Protein AF-X1LSR4-F1 (afdb_monomer_lite)

Sequence (76 aa):
SLSINNILLLLYDSYPNPTQVNDLFTWIEHKNITDFKRKVLKILHNRRLIEYHEDRCVLLQPGIDYVKKNLSQYFG

Foldseek 3Di:
DVLQLQLLVVLLVVPPDKDFLVVSCVVVVPPDSVCCCVVHVVVCVVVVQWPDDDGIIHGDPVSVVCCVVPVVVVVD

Secondary structure (DSSP, 8-state):
-HHHHHHHHHHHHHTTSPEEHHHHHHHTT-S-HHHHIIIIIHHHHHTTSEEEETTEEEE-HHHHHHHHHH-GGG--

Structure (mmCIF, N/CA/C/O backbone):
data_AF-X1LSR4-F1
#
_entry.id   AF-X1LSR4-F1
#
loop_
_atom_site.group_PDB
_atom_site.id
_atom_site.type_symbol
_atom_site.label_atom_id
_atom_site.label_alt_id
_atom_site.label_comp_id
_atom_site.label_asym_id
_atom_site.label_entity_id
_atom_site.label_seq_id
_atom_site.pdbx_PDB_ins_code
_atom_site.Cartn_x
_atom_site.Cartn_y
_atom_site.Cartn_z
_atom_site.occupancy
_atom_site.B_iso_or_equiv
_atom_site.auth_seq_id
_atom_site.auth_comp_id
_atom_site.auth_asym_id
_atom_site.auth_atom_id
_atom_site.pdbx_PDB_model_num
ATOM 1 N N . SER A 1 1 ? -4.469 13.354 -1.563 1.00 50.09 1 SER A N 1
ATOM 2 C CA . SER A 1 1 ? -4.019 13.790 -0.224 1.00 50.09 1 SER A CA 1
ATOM 3 C C . SER A 1 1 ? -2.620 13.253 0.017 1.00 50.09 1 SER A C 1
ATOM 5 O O . SER A 1 1 ? -2.287 12.230 -0.574 1.00 50.09 1 SER A O 1
ATOM 7 N N . LEU A 1 2 ? -1.831 13.908 0.876 1.00 59.69 2 LEU A N 1
ATOM 8 C CA . LEU A 1 2 ? -0.477 13.488 1.280 1.00 59.69 2 LEU A CA 1
ATOM 9 C C . LEU A 1 2 ? -0.353 11.968 1.556 1.00 59.69 2 LEU A C 1
ATOM 11 O O . LEU A 1 2 ? 0.659 11.364 1.229 1.00 59.69 2 LEU A O 1
ATOM 15 N N . SER A 1 3 ? -1.416 11.331 2.066 1.00 77.88 3 SER A N 1
ATOM 16 C CA . SER A 1 3 ? -1.430 9.908 2.426 1.00 77.88 3 SER A CA 1
ATOM 17 C C . SER A 1 3 ? -1.179 8.922 1.277 1.00 77.88 3 SER A C 1
ATOM 19 O O . SER A 1 3 ? -0.575 7.889 1.518 1.00 77.88 3 SER A O 1
ATOM 21 N N . ILE A 1 4 ? -1.615 9.188 0.039 1.00 88.81 4 ILE A N 1
ATOM 22 C CA . ILE A 1 4 ? -1.466 8.209 -1.059 1.00 88.81 4 ILE A CA 1
ATOM 23 C C . ILE A 1 4 ? -0.021 8.154 -1.562 1.00 88.81 4 ILE A C 1
ATOM 25 O O . ILE A 1 4 ? 0.537 7.069 -1.713 1.00 88.81 4 ILE A O 1
ATOM 29 N N . ASN A 1 5 ? 0.582 9.320 -1.810 1.00 92.94 5 ASN A N 1
ATOM 30 C CA . ASN A 1 5 ? 1.951 9.394 -2.319 1.00 92.94 5 ASN A CA 1
ATOM 31 C C . ASN A 1 5 ? 2.942 8.846 -1.286 1.00 92.94 5 ASN A C 1
ATOM 33 O O . ASN A 1 5 ? 3.825 8.084 -1.660 1.00 92.94 5 ASN A O 1
ATOM 37 N N . ASN A 1 6 ? 2.737 9.141 0.003 1.00 92.94 6 ASN A N 1
ATOM 38 C CA . ASN A 1 6 ? 3.576 8.608 1.078 1.00 92.94 6 ASN A CA 1
ATOM 39 C C . ASN A 1 6 ? 3.559 7.072 1.110 1.00 92.94 6 ASN A C 1
ATOM 41 O O . ASN A 1 6 ? 4.611 6.458 1.229 1.00 92.94 6 ASN A O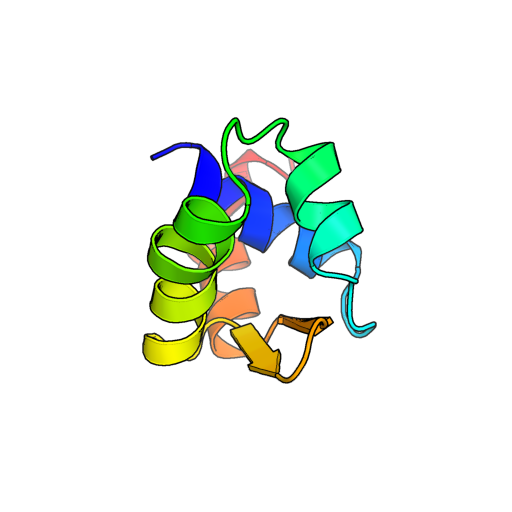 1
ATOM 45 N N . ILE A 1 7 ? 2.394 6.440 0.930 1.00 95.62 7 ILE A N 1
ATOM 46 C CA . ILE A 1 7 ? 2.306 4.972 0.872 1.00 95.62 7 ILE A CA 1
ATOM 47 C C . ILE A 1 7 ? 3.068 4.405 -0.322 1.00 95.62 7 ILE A C 1
ATOM 49 O O . ILE A 1 7 ? 3.780 3.417 -0.173 1.00 95.62 7 ILE A O 1
ATOM 53 N N . LEU A 1 8 ? 2.947 5.023 -1.497 1.00 96.62 8 LEU A N 1
ATOM 54 C CA . LEU A 1 8 ? 3.677 4.566 -2.678 1.00 96.62 8 LEU A CA 1
ATOM 55 C C . LEU A 1 8 ? 5.194 4.724 -2.512 1.00 96.62 8 LEU A C 1
ATOM 57 O O . LEU A 1 8 ? 5.923 3.843 -2.952 1.00 96.62 8 LEU A O 1
ATOM 61 N N . LEU A 1 9 ? 5.662 5.789 -1.853 1.00 95.62 9 LEU A N 1
ATOM 62 C CA . LEU A 1 9 ? 7.083 5.985 -1.540 1.00 95.62 9 LEU A CA 1
ATOM 63 C C . LEU A 1 9 ? 7.603 4.935 -0.549 1.00 95.62 9 LEU A C 1
ATOM 65 O O . LEU A 1 9 ? 8.624 4.313 -0.815 1.00 95.62 9 LEU A O 1
ATOM 69 N N . LEU A 1 10 ? 6.878 4.682 0.544 1.00 95.62 10 LEU A N 1
ATOM 70 C CA . LEU A 1 10 ? 7.256 3.672 1.545 1.00 95.62 10 LEU A CA 1
ATOM 71 C C . LEU A 1 10 ? 7.317 2.263 0.939 1.00 95.62 10 LEU A C 1
ATOM 73 O O . LEU A 1 10 ? 8.240 1.495 1.198 1.00 95.62 10 LEU A O 1
ATOM 77 N N . LEU A 1 11 ? 6.346 1.931 0.087 1.00 96.81 11 LEU A N 1
ATOM 78 C CA . LEU A 1 11 ? 6.325 0.658 -0.629 1.00 96.81 11 LEU A CA 1
ATOM 79 C C . LEU A 1 11 ? 7.407 0.565 -1.709 1.00 96.81 11 LEU A C 1
ATOM 81 O O . LEU A 1 11 ? 7.871 -0.533 -1.996 1.00 96.81 11 LEU A O 1
ATOM 85 N N . TYR A 1 12 ? 7.802 1.687 -2.313 1.00 96.50 12 TYR A N 1
ATOM 86 C CA . TYR A 1 12 ? 8.901 1.736 -3.276 1.00 96.50 12 TYR A CA 1
ATOM 87 C C . TYR A 1 12 ? 10.249 1.478 -2.600 1.00 96.50 12 TYR A C 1
ATOM 89 O O . TYR A 1 12 ? 11.040 0.704 -3.125 1.00 96.50 12 TYR A O 1
ATOM 97 N N . ASP A 1 13 ? 10.473 2.064 -1.422 1.00 94.81 13 ASP A N 1
ATOM 98 C CA . ASP A 1 13 ? 11.662 1.818 -0.596 1.00 94.81 13 ASP A CA 1
ATOM 99 C C . ASP A 1 13 ? 11.751 0.353 -0.131 1.00 94.81 13 ASP A C 1
ATOM 101 O O . ASP A 1 13 ? 12.813 -0.261 -0.140 1.00 94.81 13 ASP A O 1
ATOM 105 N N . SER A 1 14 ? 10.599 -0.249 0.181 1.00 94.31 14 SER A N 1
ATOM 106 C CA . SER A 1 14 ? 10.509 -1.648 0.621 1.00 94.31 14 SER A CA 1
ATOM 107 C C . SER A 1 14 ? 10.575 -2.669 -0.527 1.00 94.31 14 SER A C 1
ATOM 109 O O . SER A 1 14 ? 10.727 -3.867 -0.274 1.00 94.31 14 SER A O 1
ATOM 111 N N . TYR A 1 15 ? 10.414 -2.241 -1.784 1.00 94.44 15 TYR A N 1
ATOM 112 C CA . TYR A 1 15 ? 10.260 -3.133 -2.938 1.00 94.44 15 TYR A CA 1
ATOM 113 C C . TYR A 1 15 ? 11.519 -3.997 -3.169 1.00 94.44 15 TYR A C 1
ATOM 115 O O . TYR A 1 15 ? 12.633 -3.479 -3.103 1.00 94.44 15 TYR A O 1
ATOM 123 N N . PRO A 1 16 ? 11.388 -5.302 -3.497 1.00 95.19 16 PRO A N 1
ATOM 124 C CA . PRO A 1 16 ? 10.162 -6.046 -3.821 1.00 95.19 16 PRO A CA 1
ATOM 125 C C . PRO A 1 16 ? 9.446 -6.678 -2.622 1.00 95.19 16 PRO A C 1
ATOM 127 O O . PRO A 1 16 ? 8.526 -7.475 -2.808 1.00 95.19 16 PRO A O 1
ATOM 130 N N . ASN A 1 17 ? 9.855 -6.360 -1.396 1.00 96.50 17 ASN A N 1
ATOM 131 C CA . ASN A 1 17 ? 9.315 -7.014 -0.214 1.00 96.50 17 ASN A CA 1
ATOM 132 C C . ASN A 1 17 ? 7.901 -6.499 0.106 1.00 96.50 17 ASN A C 1
ATOM 134 O O . ASN A 1 17 ? 7.665 -5.289 0.095 1.00 96.50 17 ASN A O 1
ATOM 138 N N . PRO A 1 18 ? 6.951 -7.392 0.433 1.00 96.00 18 PRO A N 1
ATOM 139 C CA . PRO A 1 18 ? 5.658 -6.980 0.959 1.00 96.00 18 PRO A CA 1
ATOM 140 C C . PRO A 1 18 ? 5.793 -6.317 2.336 1.00 96.00 18 PRO A C 1
ATOM 142 O O . PRO A 1 18 ? 6.458 -6.852 3.224 1.00 96.00 18 PRO A O 1
ATOM 145 N N . THR A 1 19 ? 5.082 -5.214 2.547 1.00 97.94 19 THR A N 1
ATOM 146 C CA . THR A 1 19 ? 5.023 -4.483 3.822 1.00 97.94 19 THR A CA 1
ATOM 147 C C . THR A 1 19 ? 3.703 -4.765 4.537 1.00 97.94 19 THR A C 1
ATOM 149 O O . THR A 1 19 ? 2.653 -4.879 3.895 1.00 97.94 19 THR A O 1
ATOM 152 N N . GLN A 1 20 ? 3.724 -4.865 5.868 1.00 98.06 20 GLN A N 1
ATOM 153 C CA . GLN A 1 20 ? 2.501 -5.034 6.654 1.00 98.06 20 GLN A CA 1
ATOM 154 C C . GLN A 1 20 ? 1.661 -3.755 6.636 1.00 98.06 20 GLN A C 1
ATOM 156 O O . GLN A 1 20 ? 2.168 -2.638 6.746 1.00 98.06 20 GLN A O 1
ATOM 161 N N . VAL A 1 21 ? 0.343 -3.917 6.562 1.00 97.12 21 VAL A N 1
ATOM 162 C CA . VAL A 1 21 ? -0.603 -2.795 6.577 1.00 97.12 21 VAL A CA 1
ATOM 163 C C . VAL A 1 21 ? -0.518 -1.998 7.879 1.00 97.12 21 VAL A C 1
ATOM 165 O O . VAL A 1 21 ? -0.653 -0.777 7.844 1.00 97.12 21 VAL A O 1
ATOM 168 N N . ASN A 1 22 ? -0.271 -2.660 9.012 1.00 95.88 22 ASN A N 1
ATOM 169 C CA . ASN A 1 22 ? -0.128 -1.990 10.308 1.00 95.88 22 ASN A CA 1
ATOM 170 C C . ASN A 1 22 ? 1.135 -1.124 10.385 1.00 95.88 22 ASN A C 1
ATOM 172 O O . ASN A 1 22 ? 1.081 -0.041 10.970 1.00 95.88 22 ASN A O 1
ATOM 176 N N . ASP A 1 23 ? 2.232 -1.555 9.759 1.00 96.88 23 ASP A N 1
ATOM 177 C CA . ASP A 1 23 ? 3.468 -0.771 9.698 1.00 96.88 23 ASP A CA 1
ATOM 178 C C . ASP A 1 23 ? 3.232 0.486 8.865 1.00 96.88 23 ASP A C 1
ATOM 180 O O . ASP A 1 23 ? 3.416 1.598 9.351 1.00 96.88 23 ASP A O 1
ATOM 184 N N . LEU A 1 24 ? 2.679 0.319 7.657 1.00 95.62 24 LEU A N 1
ATOM 185 C CA . LEU A 1 24 ? 2.308 1.438 6.790 1.00 95.62 24 LEU A CA 1
ATOM 186 C C . LEU A 1 24 ? 1.362 2.420 7.487 1.00 95.62 24 LEU A C 1
ATOM 188 O O . LEU A 1 24 ? 1.573 3.626 7.409 1.00 95.62 24 LEU A O 1
ATOM 192 N N . PHE A 1 25 ? 0.333 1.911 8.170 1.00 95.31 25 PHE A N 1
ATOM 193 C CA . PHE A 1 25 ? -0.632 2.708 8.931 1.00 95.31 25 PHE A CA 1
ATOM 194 C C . PHE A 1 25 ? 0.047 3.552 10.016 1.00 95.31 25 PHE A C 1
ATOM 196 O O . PHE A 1 25 ? -0.272 4.735 10.157 1.00 95.31 25 PHE A O 1
ATOM 203 N N . THR A 1 26 ? 0.985 2.941 10.745 1.00 93.88 26 THR A N 1
ATOM 204 C CA . THR A 1 26 ? 1.745 3.580 11.822 1.00 93.88 26 THR A CA 1
ATOM 205 C C . THR A 1 26 ? 2.699 4.634 11.268 1.00 93.88 26 THR A C 1
ATOM 207 O O . THR A 1 26 ? 2.708 5.757 11.760 1.00 93.88 26 THR A O 1
ATOM 210 N N . TRP A 1 27 ? 3.444 4.321 10.203 1.00 94.19 27 TRP A N 1
ATOM 211 C CA . TRP A 1 27 ? 4.422 5.230 9.595 1.00 94.19 27 TRP A CA 1
ATOM 212 C C . TRP A 1 27 ? 3.801 6.503 9.019 1.00 94.19 27 TRP A C 1
ATOM 214 O O . TRP A 1 27 ? 4.446 7.546 9.016 1.00 94.19 27 TRP A O 1
ATOM 224 N N . ILE A 1 28 ? 2.556 6.439 8.535 1.00 91.69 28 ILE A N 1
ATOM 225 C CA . ILE A 1 28 ? 1.846 7.628 8.036 1.00 91.69 28 ILE A CA 1
ATOM 226 C C . ILE A 1 28 ? 0.973 8.315 9.094 1.00 91.69 28 ILE A C 1
ATOM 228 O O . ILE A 1 28 ? 0.219 9.226 8.743 1.00 91.69 28 ILE A O 1
ATOM 232 N N . GLU A 1 29 ? 1.014 7.844 10.345 1.00 91.06 29 GLU A N 1
ATOM 233 C CA . GLU A 1 29 ? 0.261 8.379 11.486 1.00 91.06 29 GLU A CA 1
ATOM 234 C C . GLU A 1 29 ? -1.240 8.581 11.190 1.00 91.06 29 GLU A C 1
ATOM 236 O O . GLU A 1 29 ? -1.871 9.569 11.586 1.00 91.06 29 GLU A O 1
ATOM 241 N N . HIS A 1 30 ? -1.852 7.654 10.441 1.00 90.06 30 HIS A N 1
ATOM 242 C CA . HIS A 1 30 ? -3.256 7.804 10.072 1.00 90.06 30 HIS A CA 1
ATOM 243 C C . HIS A 1 30 ? -4.158 7.607 11.298 1.00 90.06 30 HIS A C 1
ATOM 245 O O . HIS A 1 30 ? -3.968 6.711 12.109 1.00 90.06 30 HIS A O 1
ATOM 251 N N . LYS A 1 31 ? -5.215 8.412 11.421 1.00 90.69 31 LYS A N 1
ATOM 252 C CA . LYS A 1 31 ? -6.058 8.420 12.634 1.00 90.69 31 LYS A CA 1
ATOM 253 C C . LYS A 1 31 ? -7.004 7.224 12.760 1.00 90.69 31 LYS A C 1
ATOM 255 O O . LYS A 1 31 ? -7.566 6.983 13.822 1.00 90.69 31 LYS A O 1
ATOM 260 N N . ASN A 1 32 ? -7.262 6.523 11.659 1.00 93.56 32 ASN A N 1
ATOM 261 C CA . ASN A 1 32 ? -8.249 5.446 11.608 1.00 93.56 32 ASN A CA 1
ATOM 262 C C . ASN A 1 32 ? -7.837 4.361 10.607 1.00 93.56 32 ASN A C 1
ATOM 264 O O . ASN A 1 32 ? -7.696 4.642 9.413 1.00 93.56 32 ASN A O 1
ATOM 268 N N . ILE A 1 33 ? -7.654 3.131 11.085 1.00 94.06 33 ILE A N 1
ATOM 269 C CA . ILE A 1 33 ? -7.163 2.019 10.262 1.00 94.06 33 ILE A CA 1
ATOM 270 C C . ILE A 1 33 ? -8.196 1.533 9.237 1.00 94.06 33 ILE A C 1
ATOM 272 O O . ILE A 1 33 ? -7.842 1.186 8.110 1.00 94.06 33 ILE A O 1
ATOM 276 N N . THR A 1 34 ? -9.484 1.567 9.581 1.00 94.75 34 THR A N 1
ATOM 277 C CA . THR A 1 34 ? -10.576 1.178 8.678 1.00 94.75 34 THR A CA 1
ATOM 278 C C . THR A 1 34 ? -10.648 2.117 7.478 1.00 94.75 34 THR A C 1
ATOM 280 O O . THR A 1 34 ? -10.723 1.675 6.330 1.00 94.75 34 THR A O 1
ATOM 283 N N . ASP A 1 35 ? -10.571 3.423 7.727 1.00 93.12 35 ASP A N 1
ATOM 284 C CA . ASP A 1 35 ? -10.542 4.425 6.670 1.00 93.12 35 ASP A CA 1
ATOM 285 C C . ASP A 1 35 ? -9.239 4.374 5.871 1.00 93.12 35 ASP A C 1
ATOM 287 O O . ASP A 1 35 ? -9.290 4.522 4.652 1.00 93.12 35 ASP A O 1
ATOM 291 N N . PHE A 1 36 ? -8.101 4.084 6.503 1.00 94.31 36 PHE A N 1
ATOM 292 C CA . PHE A 1 36 ? -6.843 3.853 5.794 1.00 94.31 36 PHE A CA 1
ATOM 293 C C . PHE A 1 36 ? -6.960 2.691 4.792 1.00 94.31 36 PHE A C 1
ATOM 295 O O . PHE A 1 36 ? -6.737 2.875 3.591 1.00 94.31 36 PHE A O 1
ATOM 302 N N . LYS A 1 37 ? -7.418 1.517 5.246 1.00 95.31 37 LYS A N 1
ATOM 303 C CA . LYS A 1 37 ? -7.633 0.341 4.387 1.00 95.31 37 LYS A CA 1
ATOM 304 C C . LYS A 1 37 ? -8.604 0.648 3.238 1.00 95.31 37 LYS A C 1
ATOM 306 O O . LYS A 1 37 ? -8.310 0.356 2.077 1.00 95.31 37 LYS A O 1
ATOM 311 N N . ARG A 1 38 ? -9.747 1.278 3.531 1.00 94.56 38 ARG A N 1
ATOM 312 C CA . ARG A 1 38 ? -10.820 1.522 2.549 1.00 94.56 38 ARG A CA 1
ATOM 313 C C . ARG A 1 38 ? -10.529 2.668 1.577 1.00 94.56 38 ARG A C 1
ATOM 315 O O . ARG A 1 38 ? -10.825 2.545 0.392 1.00 94.56 38 ARG A O 1
ATOM 322 N N . LYS A 1 39 ? -10.004 3.794 2.061 1.00 92.25 39 LYS A N 1
ATOM 323 C CA . LYS A 1 39 ? -9.848 5.031 1.275 1.00 92.25 39 LYS A CA 1
ATOM 324 C C . LYS A 1 39 ? -8.447 5.205 0.696 1.00 92.25 39 LYS A C 1
ATOM 326 O O . LYS A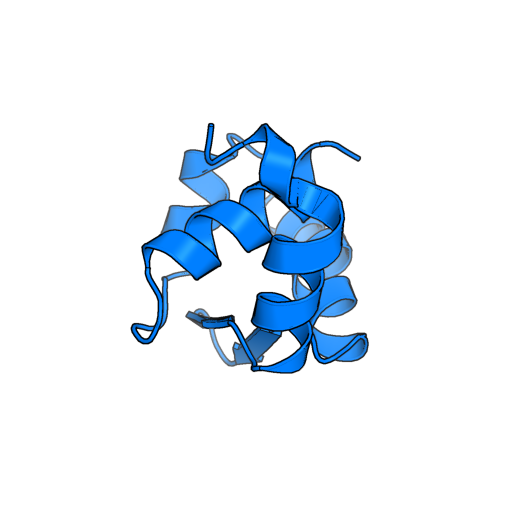 1 39 ? -8.276 6.035 -0.187 1.00 92.25 39 LYS A O 1
ATOM 331 N N . VAL A 1 40 ? -7.453 4.449 1.165 1.00 94.62 40 VAL A N 1
ATOM 332 C CA . VAL A 1 40 ? -6.079 4.522 0.646 1.00 94.62 40 VAL A CA 1
ATOM 333 C C . VAL A 1 40 ? -5.715 3.216 -0.046 1.00 94.62 40 VAL A C 1
ATOM 335 O O . VAL A 1 40 ? -5.599 3.192 -1.272 1.00 94.62 40 VAL A O 1
ATOM 338 N N . LEU A 1 41 ? -5.617 2.113 0.702 1.00 96.19 41 LEU A N 1
ATOM 339 C CA . LEU A 1 41 ? -5.101 0.850 0.159 1.00 96.19 41 LEU A CA 1
ATOM 340 C C . LEU A 1 41 ? -6.011 0.253 -0.915 1.00 96.19 41 LEU A C 1
ATOM 342 O O . LEU A 1 41 ? -5.538 -0.103 -1.991 1.00 96.19 41 LEU A O 1
ATOM 346 N N . LYS A 1 42 ? -7.329 0.205 -0.682 1.00 95.88 42 LYS A N 1
ATOM 347 C CA . LYS A 1 42 ? -8.277 -0.282 -1.698 1.00 95.88 42 LYS A CA 1
ATOM 348 C C . LYS A 1 42 ? -8.296 0.587 -2.955 1.00 95.88 42 LYS A C 1
ATOM 350 O O . LYS A 1 42 ? -8.407 0.040 -4.046 1.00 95.88 42 LYS A O 1
ATOM 355 N N . ILE A 1 43 ? -8.130 1.908 -2.843 1.00 95.81 43 ILE A N 1
ATOM 356 C CA . ILE A 1 43 ? -8.045 2.782 -4.025 1.00 95.81 43 ILE A CA 1
ATOM 357 C C . ILE A 1 43 ? -6.781 2.471 -4.832 1.00 95.81 43 ILE A C 1
ATOM 359 O O . ILE A 1 43 ? -6.863 2.294 -6.047 1.00 95.81 43 ILE A O 1
ATOM 363 N N . LEU A 1 44 ? -5.627 2.375 -4.169 1.00 97.12 44 LEU A N 1
ATOM 364 C CA . LEU A 1 44 ? -4.355 2.039 -4.812 1.00 97.12 44 LEU A CA 1
ATOM 365 C C . LEU A 1 44 ? -4.387 0.656 -5.474 1.00 97.12 44 LEU A C 1
ATOM 367 O O . LEU A 1 44 ? -3.918 0.499 -6.602 1.00 97.12 44 LEU A O 1
ATOM 371 N N . HIS A 1 45 ? -4.998 -0.318 -4.801 1.00 97.94 45 HIS A N 1
ATOM 372 C CA . HIS A 1 45 ? -5.177 -1.671 -5.312 1.00 97.94 45 HIS A CA 1
ATOM 373 C C . HIS A 1 45 ? -6.080 -1.717 -6.544 1.00 97.94 45 HIS A C 1
ATOM 375 O O . HIS A 1 45 ? -5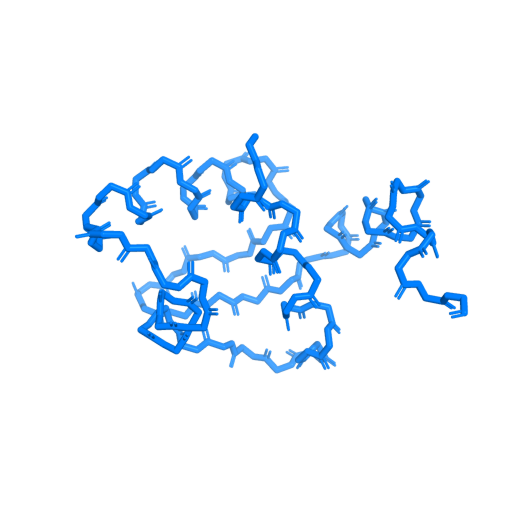.712 -2.287 -7.568 1.00 97.94 45 HIS A O 1
ATOM 381 N N . ASN A 1 46 ? -7.236 -1.051 -6.484 1.00 97.62 46 ASN A N 1
ATOM 382 C CA . ASN A 1 46 ? -8.171 -0.988 -7.607 1.00 97.62 46 ASN A CA 1
ATOM 383 C C . ASN A 1 46 ? -7.550 -0.286 -8.825 1.00 97.62 46 ASN A C 1
ATOM 385 O O . ASN A 1 46 ? -7.868 -0.623 -9.961 1.00 97.62 46 ASN A O 1
ATOM 389 N N . ARG A 1 47 ? -6.628 0.657 -8.595 1.00 97.38 47 ARG A N 1
ATOM 390 C 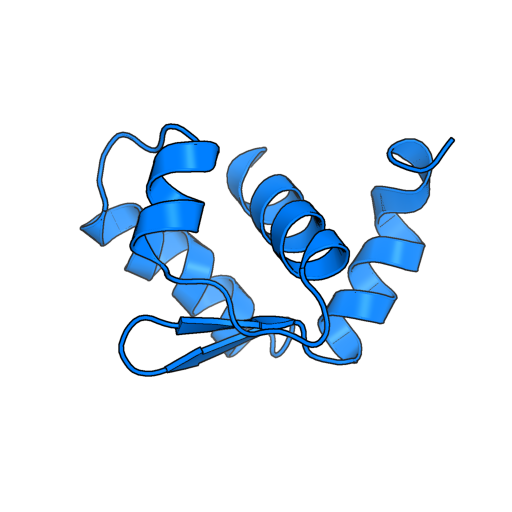CA . ARG A 1 47 ? -5.827 1.314 -9.640 1.00 97.38 47 ARG A CA 1
ATOM 391 C C . ARG A 1 47 ? -4.632 0.486 -10.124 1.00 97.38 47 ARG A C 1
ATOM 393 O O . ARG A 1 47 ? -3.892 0.966 -10.974 1.00 97.38 47 ARG A O 1
ATOM 400 N N . ARG A 1 48 ? -4.430 -0.725 -9.593 1.00 97.94 48 ARG A N 1
ATOM 401 C CA . ARG A 1 48 ? -3.311 -1.629 -9.916 1.00 97.94 48 ARG A CA 1
ATOM 402 C C . ARG A 1 48 ? -1.922 -1.034 -9.655 1.00 97.94 48 ARG A C 1
ATOM 404 O O . ARG A 1 48 ? -0.947 -1.459 -10.264 1.00 97.94 48 ARG A O 1
ATOM 411 N N . LEU A 1 49 ? -1.819 -0.077 -8.730 1.00 98.31 49 LEU A N 1
ATOM 412 C CA . LEU A 1 49 ? -0.527 0.476 -8.307 1.00 98.31 49 LEU A CA 1
ATOM 413 C C . LEU A 1 49 ? 0.136 -0.399 -7.236 1.00 98.31 49 LEU A C 1
ATOM 415 O O . LEU A 1 49 ? 1.358 -0.486 -7.177 1.00 98.31 49 LEU A O 1
ATOM 419 N N . ILE A 1 50 ? -0.674 -1.066 -6.414 1.00 98.38 50 ILE A N 1
ATOM 420 C CA . ILE A 1 50 ? -0.231 -2.022 -5.396 1.00 98.38 50 ILE A CA 1
ATOM 421 C C . ILE A 1 50 ? -1.080 -3.290 -5.476 1.00 98.38 50 ILE A C 1
ATOM 423 O O . ILE A 1 50 ? -2.232 -3.259 -5.918 1.00 98.38 50 ILE A O 1
ATOM 427 N N . GLU A 1 51 ? -0.563 -4.388 -4.955 1.00 98.12 51 GLU A N 1
ATOM 428 C CA . GLU A 1 51 ? -1.377 -5.517 -4.530 1.00 98.12 51 GLU A CA 1
ATOM 429 C C . GLU A 1 51 ? -1.630 -5.398 -3.026 1.00 98.12 51 GLU A C 1
ATOM 431 O O . GLU A 1 51 ? -0.694 -5.219 -2.253 1.00 98.12 51 GLU A O 1
ATOM 436 N N . TYR A 1 52 ? -2.904 -5.434 -2.622 1.00 97.56 52 TYR A N 1
ATOM 437 C CA . TYR A 1 52 ? -3.332 -5.419 -1.225 1.00 97.56 52 TYR A CA 1
ATOM 438 C C . TYR A 1 52 ? -4.173 -6.669 -0.970 1.00 97.56 52 TYR A C 1
ATOM 440 O O . TYR A 1 52 ? -5.313 -6.757 -1.439 1.00 97.56 52 TYR A O 1
ATOM 448 N N . HIS A 1 53 ? -3.605 -7.613 -0.222 1.00 93.81 53 HIS A N 1
ATOM 449 C CA . HIS A 1 53 ? -4.228 -8.889 0.111 1.00 93.81 53 HIS A CA 1
ATOM 450 C C . HIS A 1 53 ? -3.962 -9.248 1.577 1.00 93.81 53 HIS A C 1
ATOM 452 O O . HIS A 1 53 ? -2.864 -9.007 2.080 1.00 93.81 53 HIS A O 1
ATOM 458 N N . GLU A 1 54 ? -4.980 -9.796 2.250 1.00 90.19 54 GLU A N 1
ATOM 459 C CA . GLU A 1 54 ? -4.998 -10.052 3.699 1.00 90.19 54 GLU A CA 1
ATOM 460 C C . GLU A 1 54 ? -4.619 -8.788 4.492 1.00 90.19 54 GLU A C 1
ATOM 462 O O . GLU A 1 54 ? -5.438 -7.874 4.622 1.00 90.19 54 GLU A O 1
ATOM 467 N N . ASP A 1 55 ? -3.368 -8.682 4.936 1.00 95.38 55 ASP A N 1
ATOM 468 C CA . ASP A 1 55 ? -2.822 -7.529 5.657 1.00 95.38 55 ASP A CA 1
ATOM 469 C C . ASP A 1 55 ? -1.438 -7.112 5.141 1.00 95.38 55 ASP A C 1
ATOM 471 O O . ASP A 1 55 ? -0.658 -6.482 5.855 1.00 95.38 55 ASP A O 1
ATOM 475 N N . ARG A 1 56 ? -1.132 -7.419 3.876 1.00 97.19 56 ARG A N 1
ATOM 476 C CA . ARG A 1 56 ? 0.122 -7.019 3.231 1.00 97.19 56 ARG A CA 1
ATOM 477 C C . ARG A 1 56 ? -0.109 -6.193 1.981 1.00 97.19 56 ARG A C 1
ATOM 479 O O . ARG A 1 56 ? -1.108 -6.349 1.275 1.00 97.19 56 ARG A O 1
ATOM 486 N N . CYS A 1 57 ? 0.848 -5.319 1.708 1.00 97.81 57 CYS A N 1
ATOM 487 C CA . CYS A 1 57 ? 0.902 -4.526 0.495 1.00 97.81 57 CYS A CA 1
ATOM 488 C C . CYS A 1 57 ? 2.245 -4.712 -0.200 1.00 97.81 57 CYS A C 1
ATOM 490 O O . CYS A 1 57 ? 3.287 -4.641 0.442 1.00 97.81 57 CYS A O 1
ATOM 492 N N . VAL A 1 58 ? 2.222 -4.905 -1.514 1.00 97.69 58 VAL A N 1
ATOM 493 C CA . VAL A 1 58 ? 3.425 -4.897 -2.352 1.00 97.69 58 VAL A CA 1
ATOM 494 C C . VAL A 1 58 ? 3.213 -3.950 -3.524 1.00 97.69 58 VAL A C 1
ATOM 496 O O . VAL A 1 58 ? 2.110 -3.856 -4.074 1.00 97.69 58 VAL A O 1
ATOM 499 N N . LEU A 1 59 ? 4.252 -3.196 -3.877 1.00 98.12 59 LEU A N 1
ATOM 500 C CA . LEU A 1 59 ? 4.210 -2.304 -5.028 1.00 98.12 59 LEU A CA 1
ATOM 501 C C . LEU A 1 59 ? 4.210 -3.130 -6.321 1.00 98.12 59 LEU A C 1
ATOM 503 O O . LEU A 1 59 ? 4.977 -4.079 -6.456 1.00 98.12 59 LEU A O 1
ATOM 507 N N . LEU A 1 60 ? 3.360 -2.759 -7.277 1.00 98.25 60 LEU A N 1
ATOM 508 C CA . LEU A 1 60 ? 3.340 -3.368 -8.607 1.00 98.25 60 LEU A CA 1
ATOM 509 C C . LEU A 1 60 ? 4.111 -2.499 -9.602 1.00 98.25 60 LEU A C 1
ATOM 511 O O . LEU A 1 60 ? 4.322 -1.310 -9.361 1.00 98.25 60 LEU A O 1
ATOM 515 N N . GLN A 1 61 ? 4.454 -3.059 -10.767 1.00 97.81 61 GLN A N 1
ATOM 516 C CA . GLN A 1 61 ? 5.147 -2.315 -11.825 1.00 97.81 61 GLN A CA 1
ATOM 517 C C . GLN A 1 61 ? 4.459 -0.980 -12.194 1.00 97.81 61 GLN A C 1
ATOM 519 O O . GLN A 1 61 ? 5.150 0.036 -12.225 1.00 97.81 61 GLN A O 1
ATOM 524 N N . PRO A 1 62 ? 3.119 -0.894 -12.353 1.00 98.19 62 PRO A N 1
ATOM 525 C CA . PRO A 1 62 ? 2.466 0.397 -12.594 1.00 98.19 62 PRO A CA 1
ATOM 526 C C . PRO A 1 62 ? 2.640 1.404 -11.443 1.00 98.19 62 PRO A C 1
ATOM 528 O O . PRO A 1 62 ? 2.676 2.612 -11.671 1.00 98.19 62 PRO A O 1
ATOM 531 N N . GLY A 1 63 ? 2.760 0.923 -10.201 1.00 97.56 63 GLY A N 1
ATOM 532 C CA . GLY A 1 63 ? 3.081 1.746 -9.034 1.00 97.56 63 GLY A CA 1
ATOM 533 C C . GLY A 1 63 ? 4.511 2.281 -9.073 1.00 97.56 63 GLY A C 1
ATOM 534 O O . GLY A 1 63 ? 4.718 3.467 -8.827 1.00 97.56 63 GLY A O 1
ATOM 535 N N . ILE A 1 64 ? 5.478 1.439 -9.451 1.00 97.38 64 ILE A N 1
ATOM 536 C CA . ILE A 1 64 ? 6.883 1.826 -9.667 1.00 97.38 64 ILE A CA 1
ATOM 537 C C . ILE A 1 64 ? 6.965 2.945 -10.710 1.00 97.38 64 ILE A C 1
ATOM 539 O O . ILE A 1 64 ? 7.581 3.983 -10.463 1.00 97.38 64 ILE A O 1
ATOM 543 N N . ASP A 1 65 ? 6.305 2.762 -11.853 1.00 97.00 65 ASP A N 1
ATOM 544 C CA . ASP A 1 65 ? 6.311 3.738 -12.944 1.00 97.00 6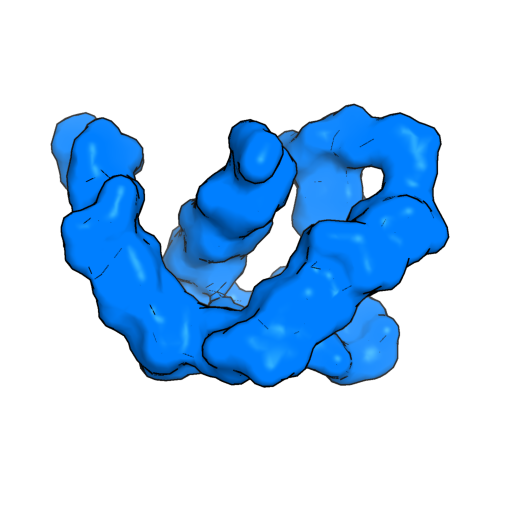5 ASP A CA 1
ATOM 545 C C . ASP A 1 65 ? 5.660 5.058 -12.512 1.00 97.00 65 ASP A C 1
ATOM 547 O O . ASP A 1 65 ? 6.165 6.143 -12.815 1.00 97.00 65 ASP A O 1
ATOM 551 N N . TYR A 1 66 ? 4.566 4.982 -11.744 1.00 96.44 66 TYR A N 1
ATOM 552 C CA . TYR A 1 66 ? 3.915 6.157 -11.174 1.00 96.44 66 TYR A CA 1
ATOM 553 C C . TYR A 1 66 ? 4.855 6.938 -10.250 1.00 96.44 66 TYR A C 1
ATOM 555 O O . TYR A 1 66 ? 4.949 8.161 -10.383 1.00 96.44 66 TYR A O 1
ATOM 563 N N . VAL A 1 67 ? 5.548 6.254 -9.333 1.00 95.69 67 VAL A N 1
ATOM 564 C CA . VAL A 1 67 ? 6.492 6.876 -8.393 1.00 95.69 67 VAL A CA 1
ATOM 565 C C . VAL A 1 67 ? 7.621 7.564 -9.156 1.00 95.69 67 VAL A C 1
ATOM 567 O O . VAL A 1 67 ? 7.843 8.758 -8.968 1.00 95.69 67 VAL A O 1
ATOM 570 N N . LYS A 1 68 ? 8.266 6.860 -10.092 1.00 94.25 68 LYS A N 1
ATOM 571 C CA . LYS A 1 68 ? 9.368 7.414 -10.896 1.00 94.25 68 LYS A CA 1
ATOM 572 C C . LYS A 1 68 ? 8.949 8.631 -11.718 1.00 94.25 68 LYS A C 1
ATOM 574 O O . LYS A 1 68 ? 9.698 9.598 -11.806 1.00 94.25 68 LYS A O 1
ATOM 579 N N . LYS A 1 69 ? 7.754 8.597 -12.315 1.00 94.62 69 LYS A N 1
ATOM 580 C CA . LYS A 1 69 ? 7.263 9.672 -13.186 1.00 94.62 69 LYS A CA 1
ATOM 581 C C . LYS A 1 69 ? 6.795 10.908 -12.418 1.00 94.62 69 LYS A C 1
ATOM 583 O O . LYS A 1 69 ? 6.986 12.018 -12.900 1.00 94.62 69 LYS A O 1
ATOM 588 N N . ASN A 1 70 ? 6.132 10.723 -11.277 1.00 93.12 70 ASN A N 1
ATOM 589 C CA . ASN A 1 70 ? 5.377 11.801 -10.625 1.00 93.12 70 ASN A CA 1
ATOM 590 C C . ASN A 1 70 ? 5.958 12.236 -9.277 1.00 93.12 70 ASN A C 1
ATOM 592 O O . ASN A 1 70 ? 5.569 13.282 -8.767 1.00 93.12 70 ASN A O 1
ATOM 596 N N . LEU A 1 71 ? 6.844 11.435 -8.680 1.00 89.38 71 LEU A N 1
ATOM 597 C CA . LEU A 1 71 ? 7.400 11.664 -7.345 1.00 89.38 71 LEU A CA 1
ATOM 598 C C . LEU A 1 71 ? 8.935 11.741 -7.365 1.00 89.38 71 LEU A C 1
ATOM 600 O O . LEU A 1 71 ? 9.552 11.678 -6.309 1.00 89.38 71 LEU A O 1
ATOM 604 N N . SER A 1 72 ? 9.549 11.925 -8.539 1.00 81.81 72 SER A N 1
ATOM 605 C CA . SER A 1 72 ? 11.008 12.033 -8.722 1.00 81.81 72 SER A CA 1
ATOM 606 C C . SER A 1 72 ? 11.666 13.075 -7.810 1.00 81.81 72 SER A C 1
ATOM 608 O O . SER A 1 72 ? 12.778 12.867 -7.342 1.00 81.81 72 SER A O 1
ATOM 610 N N . GLN A 1 73 ? 10.950 14.155 -7.495 1.00 83.75 73 GLN A N 1
ATOM 611 C CA . GLN A 1 73 ? 11.386 15.214 -6.577 1.00 83.75 73 GLN A CA 1
ATOM 612 C C . GLN A 1 73 ? 11.707 14.740 -5.147 1.00 83.75 73 GLN A C 1
ATOM 614 O O . GLN A 1 73 ? 12.357 15.468 -4.409 1.00 83.75 73 GLN A O 1
ATOM 619 N N . TYR A 1 74 ? 11.245 13.552 -4.741 1.00 79.81 74 TYR A N 1
ATOM 620 C CA . TYR A 1 74 ? 11.551 12.958 -3.433 1.00 79.81 74 TYR A CA 1
ATOM 621 C C . TYR A 1 74 ? 12.820 12.089 -3.445 1.00 79.81 74 TYR A C 1
ATOM 623 O O . TYR A 1 74 ? 13.187 11.544 -2.410 1.00 79.81 74 TYR A O 1
ATOM 631 N N . PHE A 1 75 ? 13.473 11.952 -4.602 1.00 69.25 75 PHE A N 1
ATOM 632 C CA . PHE A 1 75 ? 14.672 11.135 -4.811 1.00 69.25 75 PHE A CA 1
ATOM 633 C C . PHE A 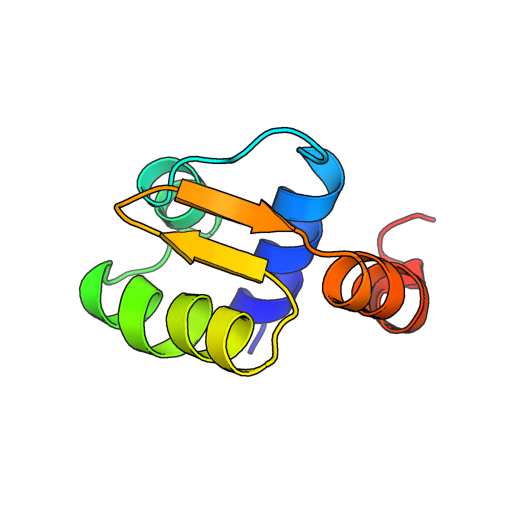1 75 ? 15.885 11.979 -5.256 1.00 69.25 75 PHE A C 1
ATOM 635 O O . PHE A 1 75 ? 16.773 11.454 -5.928 1.00 69.25 75 PHE A O 1
ATOM 642 N N . GLY A 1 76 ? 15.879 13.283 -4.946 1.00 56.06 76 GLY A N 1
ATOM 643 C CA . GLY A 1 76 ? 16.947 14.243 -5.258 1.00 56.06 76 GLY A CA 1
ATOM 644 C C . GLY A 1 76 ? 17.899 14.480 -4.097 1.00 56.06 76 GLY A C 1
ATOM 645 O O . GLY A 1 76 ? 17.408 14.523 -2.948 1.00 56.06 76 GLY A O 1
#

Radius of gyration: 11.31 Å; chains: 1; bounding box: 28×25×26 Å

pLDDT: mean 92.69, std 9.07, range [50.09, 98.38]

Organism: NCBI:txid412755